Protein AF-A0A932HSG9-F1 (afdb_monomer)

Sequence (70 aa):
MTKEKYLSEKPNHIAHCPSCRGVILRDAQFESGKASFIMRCPHCRHDIEVRVAGNTVTVKEAPAPAAKQP

Structure (mmCIF, N/CA/C/O backbone):
data_AF-A0A932HSG9-F1
#
_entry.id   AF-A0A932HSG9-F1
#
loop_
_atom_site.group_PDB
_atom_site.id
_atom_site.type_symbol
_atom_site.label_atom_id
_atom_site.label_alt_id
_atom_site.label_comp_id
_atom_site.label_asym_id
_atom_site.label_entity_id
_atom_site.label_seq_id
_atom_site.pdbx_PDB_ins_code
_atom_site.Cartn_x
_atom_site.Cartn_y
_atom_site.Cartn_z
_atom_site.occupancy
_atom_site.B_iso_or_equiv
_atom_site.auth_seq_id
_atom_site.auth_comp_id
_atom_site.auth_asym_id
_atom_site.auth_atom_id
_atom_site.pdbx_PDB_model_num
ATOM 1 N N . MET A 1 1 ? -1.550 18.075 -13.586 1.00 31.86 1 MET A N 1
ATOM 2 C CA . MET A 1 1 ? -2.704 17.325 -13.044 1.00 31.86 1 MET A CA 1
ATOM 3 C C . MET A 1 1 ? -2.177 16.295 -12.055 1.00 31.86 1 MET A C 1
ATOM 5 O O . MET A 1 1 ? -1.749 15.223 -12.462 1.00 31.86 1 MET A O 1
ATOM 9 N N . THR A 1 2 ? -2.102 16.649 -10.775 1.00 37.09 2 THR A N 1
ATOM 10 C CA . THR A 1 2 ? -1.693 15.751 -9.687 1.00 37.09 2 THR A CA 1
ATOM 11 C C . THR A 1 2 ? -2.796 14.712 -9.480 1.00 37.09 2 THR A C 1
ATOM 13 O O . THR A 1 2 ? -3.869 15.029 -8.976 1.00 37.09 2 THR A O 1
ATOM 16 N N . LYS A 1 3 ? -2.575 13.474 -9.945 1.00 37.28 3 LYS A N 1
ATOM 17 C CA . LYS A 1 3 ? -3.473 12.332 -9.703 1.00 37.28 3 LYS A CA 1
ATOM 18 C C . LYS A 1 3 ? -3.320 11.883 -8.253 1.00 37.28 3 LYS A C 1
ATOM 20 O O . LYS A 1 3 ? -2.666 10.888 -7.956 1.00 37.28 3 LYS A O 1
ATOM 25 N N . GLU A 1 4 ? -3.877 12.660 -7.343 1.00 50.88 4 GLU A N 1
ATOM 26 C CA . GLU A 1 4 ? -3.945 12.294 -5.940 1.00 50.88 4 GLU A CA 1
ATOM 27 C C . GLU A 1 4 ? -5.218 11.487 -5.671 1.00 50.88 4 GLU A C 1
ATOM 29 O O . GLU A 1 4 ? -6.304 11.852 -6.112 1.00 50.88 4 GLU A O 1
ATOM 34 N N . LYS A 1 5 ? -5.038 10.429 -4.873 1.00 48.75 5 LYS A N 1
ATOM 35 C CA . LYS A 1 5 ? -6.048 9.694 -4.096 1.00 48.75 5 LYS A CA 1
ATOM 36 C C . LYS A 1 5 ? -6.835 8.600 -4.823 1.00 48.75 5 LYS A C 1
ATOM 38 O O . LYS A 1 5 ? -7.902 8.813 -5.381 1.00 48.75 5 LYS A O 1
ATOM 43 N N . TYR A 1 6 ? -6.368 7.369 -4.618 1.00 52.59 6 TYR A N 1
ATOM 44 C CA . TYR A 1 6 ? -7.261 6.232 -4.387 1.00 52.59 6 TYR A CA 1
ATOM 45 C C . TYR A 1 6 ? -7.345 6.024 -2.871 1.00 52.59 6 TYR A C 1
ATOM 47 O O . TYR A 1 6 ? -6.645 5.183 -2.316 1.00 52.59 6 TYR A O 1
ATOM 55 N N . LEU A 1 7 ? -8.129 6.871 -2.195 1.00 45.28 7 LEU A N 1
ATOM 56 C CA . LEU A 1 7 ? -8.590 6.589 -0.837 1.00 45.28 7 LEU A CA 1
ATOM 57 C C . LEU A 1 7 ? -9.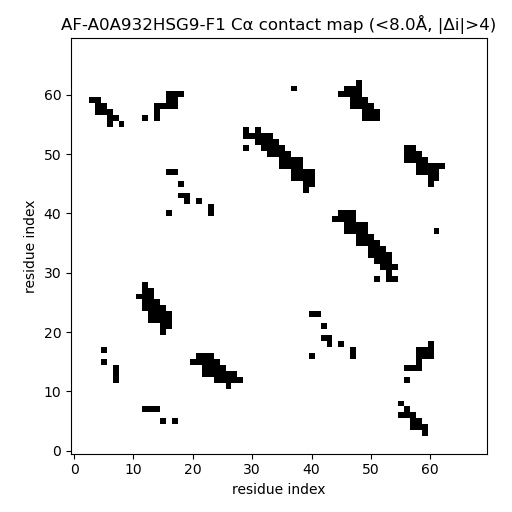752 5.598 -0.966 1.00 45.28 7 LEU A C 1
ATOM 59 O O . LEU A 1 7 ? -10.776 5.934 -1.558 1.00 45.28 7 LEU A O 1
ATOM 63 N N . SER A 1 8 ? -9.624 4.398 -0.404 1.00 45.53 8 SER A N 1
ATOM 64 C CA . SER A 1 8 ? -10.823 3.656 -0.012 1.00 45.53 8 SER A CA 1
ATOM 65 C C . SER A 1 8 ? -11.311 4.268 1.297 1.00 45.53 8 SER A C 1
ATOM 67 O O . SER A 1 8 ? -10.792 3.957 2.359 1.00 45.53 8 SER A O 1
ATOM 69 N N . GLU A 1 9 ? -12.314 5.144 1.220 1.00 46.03 9 GLU A N 1
ATOM 70 C CA . GLU A 1 9 ? -13.088 5.628 2.381 1.00 46.03 9 GLU A CA 1
ATOM 71 C C . GLU A 1 9 ? -14.050 4.549 2.921 1.00 46.03 9 GLU A C 1
ATOM 73 O O . GLU A 1 9 ? -14.835 4.785 3.836 1.00 46.03 9 GLU A O 1
ATOM 78 N N . LYS A 1 10 ? -14.017 3.345 2.337 1.00 43.53 10 LYS A N 1
ATOM 79 C CA . LYS A 1 10 ? -14.796 2.191 2.781 1.00 43.53 10 LYS A CA 1
ATOM 80 C C . LYS A 1 10 ? -13.971 1.359 3.768 1.00 43.53 10 LYS A C 1
ATOM 82 O O . LYS A 1 10 ? -12.776 1.197 3.540 1.00 43.53 10 LYS A O 1
ATOM 87 N N . PRO A 1 11 ? -14.603 0.709 4.763 1.00 51.50 11 PRO A N 1
ATOM 88 C CA . PRO A 1 11 ? -13.948 -0.217 5.703 1.00 51.50 11 PRO A CA 1
ATOM 89 C C . PRO A 1 11 ? -13.321 -1.458 5.035 1.00 51.50 11 PRO A C 1
ATOM 91 O O . PRO A 1 11 ? -12.769 -2.326 5.706 1.00 51.50 11 PRO A O 1
ATOM 94 N N . ASN A 1 12 ? -13.391 -1.555 3.707 1.00 52.09 12 ASN A N 1
ATOM 95 C CA . ASN A 1 12 ? -12.676 -2.554 2.940 1.00 52.09 12 ASN A CA 1
ATOM 96 C C . ASN A 1 12 ? -11.220 -2.101 2.816 1.00 52.09 12 ASN A C 1
ATOM 98 O O . ASN A 1 12 ? -10.896 -1.273 1.964 1.00 52.09 12 ASN A O 1
ATOM 102 N N . HIS A 1 13 ? -10.361 -2.667 3.668 1.00 68.50 13 HIS A N 1
ATOM 103 C CA . HIS A 1 13 ? -8.901 -2.516 3.713 1.00 68.50 13 HIS A CA 1
ATOM 104 C C . HIS A 1 13 ? -8.208 -3.090 2.459 1.00 68.50 13 HIS A C 1
ATOM 106 O O . HIS A 1 13 ? -7.296 -3.915 2.543 1.00 68.50 13 HIS A O 1
ATOM 112 N N . ILE A 1 14 ? -8.686 -2.699 1.278 1.00 79.44 14 ILE A N 1
ATOM 113 C CA . ILE A 1 14 ? -8.158 -3.097 -0.019 1.00 79.44 14 ILE A CA 1
ATOM 114 C C . ILE A 1 14 ? -7.436 -1.894 -0.610 1.00 79.44 14 ILE A C 1
ATOM 116 O O . ILE A 1 14 ? -8.045 -0.854 -0.868 1.00 79.44 14 ILE A O 1
ATOM 120 N N . ALA A 1 15 ? -6.138 -2.049 -0.849 1.00 84.62 15 ALA A N 1
ATOM 121 C CA . ALA A 1 15 ? -5.335 -1.064 -1.554 1.00 84.62 15 ALA A CA 1
ATOM 122 C C . ALA A 1 15 ? -4.903 -1.614 -2.911 1.00 84.62 15 ALA A C 1
ATOM 124 O O . ALA A 1 15 ? -4.604 -2.802 -3.058 1.00 84.62 15 ALA A O 1
ATOM 125 N N . HIS A 1 16 ? -4.849 -0.732 -3.904 1.00 89.31 16 HIS A N 1
ATOM 126 C CA . HIS A 1 16 ? -4.518 -1.076 -5.281 1.00 89.31 16 HIS A CA 1
ATOM 127 C C . HIS A 1 16 ? -3.240 -0.374 -5.724 1.00 89.31 16 HIS A C 1
ATOM 129 O O . HIS A 1 16 ? -2.977 0.770 -5.354 1.00 89.31 16 HIS A O 1
ATOM 135 N N . CYS A 1 17 ? -2.474 -1.041 -6.582 1.00 89.44 17 CYS A N 1
ATOM 136 C CA . CYS A 1 17 ? -1.366 -0.411 -7.277 1.00 89.44 17 CYS A CA 1
ATOM 137 C C . CYS A 1 17 ? -1.899 0.699 -8.210 1.00 89.44 17 CYS A C 1
ATOM 139 O O . C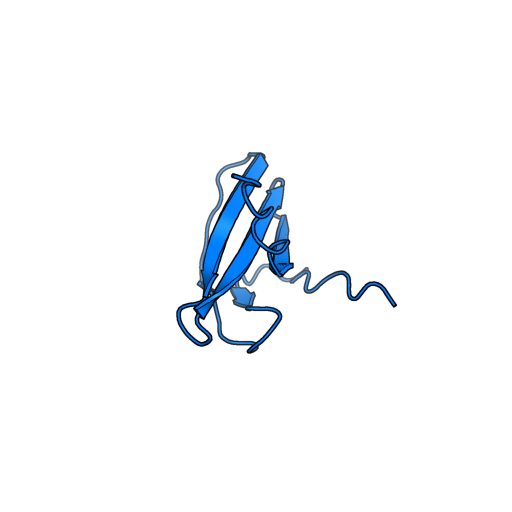YS A 1 17 ? -2.788 0.429 -9.025 1.00 89.44 17 CYS A O 1
ATOM 141 N N . PRO A 1 18 ? -1.357 1.926 -8.152 1.00 88.19 18 PRO A N 1
ATOM 142 C CA . PRO A 1 18 ? -1.781 3.024 -9.021 1.00 88.19 18 PRO A CA 1
ATOM 143 C C . PRO A 1 18 ? -1.481 2.771 -10.505 1.00 88.19 18 PRO A C 1
ATOM 145 O O . PRO A 1 18 ? -2.273 3.194 -11.346 1.00 88.19 18 PRO A O 1
ATOM 148 N N . SER A 1 19 ? -0.403 2.045 -10.831 1.00 87.75 19 SER A N 1
ATOM 149 C CA . SER A 1 19 ? 0.002 1.800 -12.222 1.00 87.75 19 SER A CA 1
ATOM 150 C C . SER A 1 19 ? -0.812 0.686 -12.893 1.00 87.75 19 SER A C 1
ATOM 152 O O . SER A 1 19 ? -1.263 0.854 -14.019 1.00 87.75 19 SER A O 1
ATOM 154 N N . CYS A 1 20 ? -1.036 -0.451 -12.217 1.00 90.81 20 CYS A N 1
ATOM 155 C CA . CYS A 1 20 ? -1.680 -1.632 -12.828 1.00 90.81 20 CYS A CA 1
ATOM 156 C C . CYS A 1 20 ? -3.043 -2.018 -12.242 1.00 90.81 20 CYS A C 1
ATOM 158 O O . CYS A 1 20 ? -3.648 -2.975 -12.713 1.00 90.81 20 CYS A O 1
ATOM 160 N N . ARG A 1 21 ? -3.524 -1.324 -11.202 1.00 89.31 21 ARG A N 1
ATOM 161 C CA . ARG A 1 21 ? -4.787 -1.618 -10.490 1.00 89.31 21 ARG A CA 1
ATOM 162 C C . ARG A 1 21 ? -4.858 -2.959 -9.758 1.00 89.31 21 ARG A C 1
ATOM 164 O O . ARG A 1 21 ? -5.856 -3.212 -9.086 1.00 89.31 21 ARG A O 1
ATOM 171 N N . GLY A 1 22 ? -3.809 -3.778 -9.806 1.00 88.88 22 GLY A N 1
ATOM 172 C CA . GLY A 1 22 ? -3.724 -5.014 -9.031 1.00 88.88 22 GLY A CA 1
ATOM 173 C C . GLY A 1 22 ? -3.788 -4.756 -7.522 1.00 88.88 22 GLY A C 1
ATOM 174 O O . GLY A 1 22 ? -3.284 -3.740 -7.037 1.00 88.88 22 GLY A O 1
ATOM 175 N N . VAL A 1 23 ? -4.422 -5.668 -6.786 1.00 89.88 23 VAL A N 1
ATOM 176 C CA . VAL A 1 23 ? -4.599 -5.578 -5.327 1.00 89.88 23 VAL A CA 1
ATOM 177 C C . VAL A 1 23 ? -3.264 -5.820 -4.625 1.00 89.88 23 VAL A C 1
ATOM 179 O O . VAL A 1 23 ? -2.664 -6.873 -4.788 1.00 89.88 23 VAL A O 1
ATOM 182 N N . ILE A 1 24 ? -2.791 -4.859 -3.840 1.00 89.25 24 ILE A N 1
ATOM 183 C CA . ILE A 1 24 ? -1.495 -4.938 -3.138 1.00 89.25 24 ILE A CA 1
ATOM 184 C C . ILE A 1 24 ? -1.644 -5.164 -1.637 1.00 89.25 24 ILE A C 1
ATOM 186 O O . ILE A 1 24 ? -0.758 -5.739 -1.019 1.00 89.25 24 ILE A O 1
ATOM 190 N N . LEU A 1 25 ? -2.761 -4.727 -1.063 1.00 84.69 25 LEU A N 1
ATOM 191 C CA . LEU A 1 25 ? -3.126 -4.981 0.321 1.00 84.69 25 LEU A CA 1
ATOM 192 C C . LEU A 1 25 ? -4.569 -5.451 0.308 1.00 84.69 25 LEU A C 1
ATOM 194 O O . LEU A 1 25 ? -5.409 -4.839 -0.352 1.00 84.69 25 LEU A O 1
ATOM 198 N N . ARG A 1 26 ? -4.834 -6.538 1.018 1.00 84.00 26 ARG A N 1
ATOM 199 C CA . ARG A 1 26 ? -6.167 -7.073 1.256 1.00 84.00 26 ARG A CA 1
ATOM 200 C C . ARG A 1 26 ? -6.222 -7.453 2.727 1.00 84.00 26 ARG A C 1
ATOM 202 O O . ARG A 1 26 ? -5.288 -8.089 3.203 1.00 84.00 26 ARG A O 1
ATOM 209 N N . ASP A 1 27 ? -7.268 -7.020 3.424 1.00 77.94 27 ASP A N 1
ATOM 210 C CA . ASP A 1 27 ? -7.468 -7.302 4.853 1.00 77.94 27 ASP A CA 1
ATOM 211 C C . ASP A 1 27 ? -6.315 -6.802 5.750 1.00 77.94 27 ASP A C 1
ATOM 213 O O . ASP A 1 27 ? -6.061 -7.336 6.828 1.00 77.94 27 ASP A O 1
ATOM 217 N N . ALA A 1 28 ? -5.606 -5.754 5.311 1.00 74.06 28 ALA A N 1
ATOM 218 C CA . ALA A 1 28 ? -4.500 -5.188 6.070 1.00 74.06 28 ALA A CA 1
ATOM 219 C C . ALA A 1 28 ? -5.020 -4.420 7.292 1.00 74.06 28 ALA A C 1
ATOM 221 O O . ALA A 1 28 ? -5.740 -3.430 7.152 1.00 74.06 28 ALA A O 1
ATOM 222 N N . GLN A 1 29 ? -4.621 -4.868 8.481 1.00 73.31 29 GLN A N 1
ATOM 223 C CA . GLN A 1 29 ? -4.876 -4.178 9.740 1.00 73.31 29 GLN A CA 1
ATOM 224 C C . GLN A 1 29 ? -3.619 -3.433 10.166 1.00 73.31 29 GLN A C 1
ATOM 226 O O . GLN A 1 29 ? -2.527 -3.998 10.209 1.00 73.31 29 GLN A O 1
ATOM 231 N N . PHE A 1 30 ? -3.788 -2.157 10.481 1.00 73.94 30 PHE A N 1
ATOM 232 C CA . PHE A 1 30 ? -2.726 -1.324 11.011 1.00 73.94 30 PHE A CA 1
ATOM 233 C C . PHE A 1 30 ? -3.132 -0.902 12.414 1.00 73.94 30 PHE A C 1
ATOM 235 O O . PHE A 1 30 ? -4.147 -0.226 12.586 1.00 73.94 30 PHE A O 1
ATOM 242 N N . GLU A 1 31 ? -2.364 -1.320 13.417 1.00 72.06 31 GLU A N 1
ATOM 243 C CA . GLU A 1 31 ? -2.539 -0.797 14.767 1.00 72.06 31 GLU A CA 1
ATOM 244 C C . GLU A 1 31 ? -2.176 0.690 14.778 1.00 72.06 31 GLU A C 1
ATOM 246 O O . GLU A 1 31 ? -1.219 1.110 14.122 1.00 72.06 31 GLU A O 1
ATOM 251 N N . SER A 1 32 ? -2.995 1.485 15.472 1.00 65.12 32 SER A N 1
ATOM 252 C CA . SER A 1 32 ? -2.954 2.948 15.511 1.00 65.12 32 SER A CA 1
ATOM 253 C C . SER A 1 32 ? -1.530 3.506 15.465 1.00 65.12 32 SER A C 1
ATOM 255 O O . SER A 1 32 ? -0.780 3.439 16.434 1.00 65.12 32 SER A O 1
ATOM 257 N N . GLY A 1 33 ? -1.166 4.086 14.320 1.00 77.94 33 GLY A N 1
ATOM 258 C CA . GLY A 1 33 ? 0.185 4.567 14.075 1.00 77.94 33 GLY A CA 1
ATOM 259 C C . GLY A 1 33 ? 0.320 5.327 12.760 1.00 77.94 33 GLY A C 1
ATOM 260 O O . GLY A 1 33 ? -0.628 5.464 11.979 1.00 77.94 33 GLY A O 1
ATOM 261 N N . LYS A 1 34 ? 1.524 5.858 12.532 1.00 85.94 34 LYS A N 1
ATOM 262 C CA . LYS A 1 34 ? 1.938 6.429 11.249 1.00 85.94 34 LYS A CA 1
ATOM 263 C C . LYS A 1 34 ? 3.073 5.579 10.699 1.00 85.94 34 LYS A C 1
ATOM 265 O O . LYS A 1 34 ? 4.104 5.454 11.352 1.00 85.94 34 LYS A O 1
ATOM 270 N N . ALA A 1 35 ? 2.894 5.029 9.506 1.00 85.50 35 ALA A N 1
ATOM 271 C CA . ALA A 1 35 ? 3.929 4.276 8.808 1.00 85.50 35 ALA A CA 1
ATOM 272 C C . ALA A 1 35 ? 4.026 4.745 7.356 1.00 85.50 35 ALA A C 1
ATOM 274 O O . ALA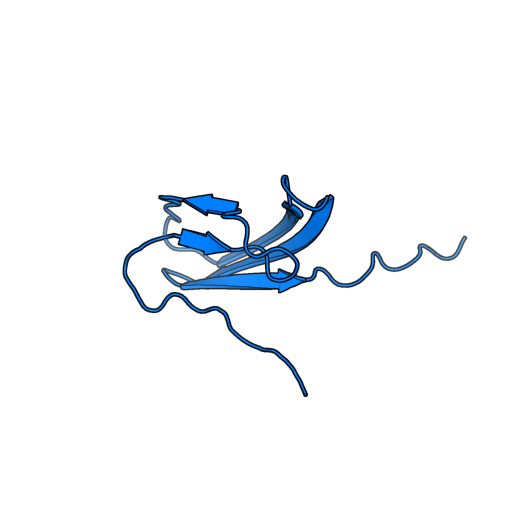 A 1 35 ? 3.026 5.108 6.737 1.00 85.50 35 ALA A O 1
ATOM 275 N N . SER A 1 36 ? 5.238 4.746 6.809 1.00 88.50 36 SER A N 1
ATOM 276 C CA . SER A 1 36 ? 5.487 5.025 5.397 1.00 88.50 36 SER A CA 1
ATOM 277 C C . SER A 1 36 ? 6.579 4.091 4.910 1.00 88.50 36 SER A C 1
ATOM 279 O O . SER A 1 36 ? 7.655 4.054 5.501 1.00 88.50 36 SER A O 1
ATOM 281 N N . PHE A 1 37 ? 6.315 3.349 3.842 1.00 88.88 37 PHE A N 1
ATOM 282 C CA . PHE A 1 37 ? 7.288 2.434 3.255 1.00 88.88 37 PHE A CA 1
ATOM 283 C C . PHE A 1 37 ? 7.129 2.356 1.738 1.00 88.88 37 PHE A C 1
ATOM 285 O O . PHE A 1 37 ? 6.062 2.635 1.189 1.00 88.88 37 PHE A O 1
ATOM 292 N N . ILE A 1 38 ? 8.215 1.981 1.065 1.00 91.38 38 ILE A N 1
ATOM 293 C CA . ILE A 1 38 ? 8.211 1.670 -0.364 1.00 91.38 38 ILE A CA 1
ATOM 294 C C . ILE A 1 38 ? 8.171 0.151 -0.502 1.00 91.38 38 ILE A C 1
ATOM 296 O O . ILE A 1 38 ? 8.943 -0.556 0.142 1.00 91.38 38 ILE A O 1
ATOM 300 N N . MET A 1 39 ? 7.278 -0.348 -1.349 1.00 90.44 39 MET A N 1
ATOM 301 C CA . MET A 1 39 ? 7.231 -1.754 -1.735 1.00 90.44 39 MET A CA 1
ATOM 302 C C . MET A 1 39 ? 7.199 -1.876 -3.254 1.00 90.44 39 MET A C 1
ATOM 304 O O . MET A 1 39 ? 6.791 -0.955 -3.957 1.00 90.44 39 MET A O 1
ATOM 308 N N . ARG A 1 40 ? 7.594 -3.036 -3.771 1.00 92.50 40 ARG A N 1
ATOM 309 C CA . ARG A 1 40 ? 7.477 -3.341 -5.195 1.00 92.50 40 ARG A CA 1
ATOM 310 C C . ARG A 1 40 ? 6.160 -4.064 -5.459 1.00 92.50 40 ARG A C 1
ATOM 312 O O . ARG A 1 40 ? 5.858 -5.062 -4.809 1.00 92.50 40 AR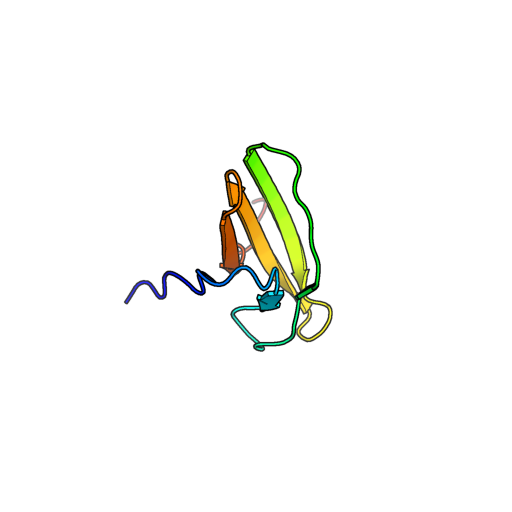G A O 1
ATOM 319 N N . CYS A 1 41 ? 5.370 -3.576 -6.414 1.00 90.12 41 CYS A N 1
ATOM 320 C CA . CYS A 1 41 ? 4.115 -4.221 -6.794 1.00 90.12 41 CYS A CA 1
ATOM 321 C C . CYS A 1 41 ? 4.381 -5.621 -7.387 1.00 90.12 41 CYS A C 1
ATOM 323 O O . CYS A 1 41 ? 5.153 -5.722 -8.345 1.00 90.12 41 CYS A O 1
ATOM 325 N N . PRO A 1 42 ? 3.716 -6.691 -6.910 1.00 89.94 42 PRO A N 1
ATOM 326 C CA . PRO A 1 42 ? 3.925 -8.045 -7.430 1.00 89.94 42 PRO A CA 1
ATOM 327 C C . PRO A 1 42 ? 3.419 -8.233 -8.872 1.00 89.94 42 PRO A C 1
ATOM 329 O O . PRO A 1 42 ? 3.905 -9.109 -9.576 1.00 89.94 42 PRO A O 1
ATOM 332 N N . HIS A 1 43 ? 2.484 -7.397 -9.340 1.00 91.69 43 HIS A N 1
ATOM 333 C CA . HIS A 1 43 ? 1.892 -7.514 -10.680 1.00 91.69 43 HIS A CA 1
ATOM 334 C C . HIS A 1 43 ? 2.729 -6.837 -11.768 1.00 91.69 43 HIS A C 1
ATOM 336 O O . HIS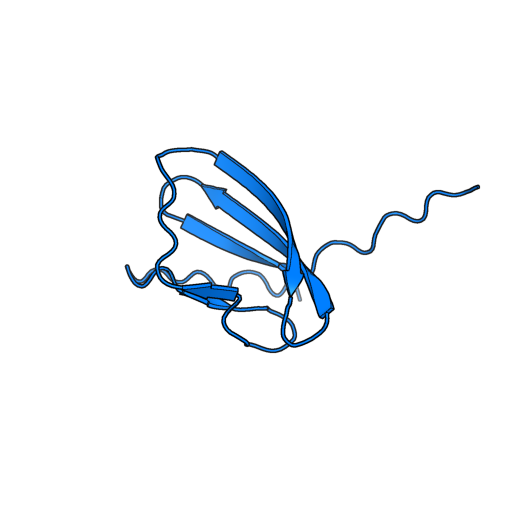 A 1 43 ? 2.975 -7.413 -12.822 1.00 91.69 43 HIS A O 1
ATOM 342 N N . CYS A 1 44 ? 3.152 -5.591 -11.527 1.00 92.00 44 CYS A N 1
ATOM 343 C CA . CYS A 1 44 ? 3.812 -4.759 -12.538 1.00 92.00 44 CYS A CA 1
ATOM 344 C C . CYS A 1 44 ? 5.257 -4.391 -12.197 1.00 92.00 44 CYS A C 1
ATOM 346 O O . CYS A 1 44 ? 5.885 -3.664 -12.963 1.00 92.00 44 CYS A O 1
ATOM 348 N N . ARG A 1 45 ? 5.777 -4.842 -11.047 1.00 90.94 45 ARG A N 1
ATOM 349 C CA . ARG A 1 45 ? 7.144 -4.580 -10.563 1.00 90.94 45 ARG A CA 1
ATOM 350 C C . ARG A 1 45 ? 7.523 -3.101 -10.414 1.00 90.94 45 ARG A C 1
ATOM 352 O O . ARG A 1 45 ? 8.693 -2.807 -10.198 1.00 90.94 45 ARG A O 1
ATOM 359 N N . HIS A 1 46 ? 6.553 -2.190 -10.481 1.00 88.56 46 HIS A N 1
ATOM 360 C CA . HIS A 1 46 ? 6.770 -0.780 -10.173 1.00 88.56 46 HIS A CA 1
ATOM 361 C C . HIS A 1 46 ? 6.875 -0.588 -8.665 1.00 88.56 46 HIS A C 1
ATOM 363 O O . HIS A 1 46 ? 6.161 -1.241 -7.894 1.00 88.56 46 HIS A O 1
ATOM 369 N N . ASP A 1 47 ? 7.750 0.323 -8.267 1.00 91.94 47 ASP A N 1
ATOM 370 C CA . ASP A 1 47 ? 7.896 0.710 -6.875 1.00 91.94 47 ASP A CA 1
ATOM 371 C C . ASP A 1 47 ? 6.751 1.664 -6.504 1.00 91.94 47 ASP A C 1
ATOM 373 O O . ASP A 1 47 ? 6.387 2.577 -7.250 1.00 91.94 47 ASP A O 1
ATOM 377 N N . ILE A 1 48 ? 6.130 1.412 -5.357 1.00 90.69 48 ILE A N 1
ATOM 378 C CA . ILE A 1 48 ? 4.957 2.128 -4.860 1.00 90.69 48 ILE A CA 1
ATOM 379 C C . ILE A 1 48 ? 5.196 2.550 -3.412 1.00 90.69 48 ILE A C 1
ATOM 381 O O . ILE A 1 48 ? 5.743 1.793 -2.612 1.00 90.69 48 ILE A O 1
ATOM 385 N N . GLU A 1 49 ? 4.787 3.768 -3.072 1.00 90.94 49 GLU A N 1
ATOM 386 C CA . GLU A 1 49 ? 4.839 4.286 -1.708 1.00 90.94 49 GLU A CA 1
ATOM 387 C C . GLU A 1 49 ? 3.482 4.069 -1.032 1.00 90.94 49 GLU A C 1
ATOM 389 O O . GLU A 1 49 ? 2.443 4.508 -1.536 1.00 90.94 49 GLU A O 1
ATOM 394 N N . VAL A 1 50 ? 3.505 3.410 0.125 1.00 88.00 50 VAL A N 1
ATOM 395 C CA . VAL A 1 50 ? 2.345 3.181 0.985 1.00 88.00 50 VAL A CA 1
ATOM 396 C C . VAL A 1 50 ? 2.494 4.040 2.234 1.00 88.00 50 VAL A C 1
ATOM 398 O O . VAL A 1 50 ? 3.510 3.970 2.926 1.00 88.00 50 VAL A O 1
ATOM 401 N N . ARG A 1 51 ? 1.470 4.840 2.535 1.00 88.62 51 ARG A N 1
ATOM 402 C CA . ARG A 1 51 ? 1.355 5.622 3.769 1.00 88.62 51 ARG A CA 1
ATOM 403 C C . ARG A 1 51 ? 0.147 5.176 4.562 1.00 88.62 51 ARG A C 1
ATOM 405 O O . ARG A 1 51 ? -0.955 5.099 4.027 1.00 88.62 51 ARG A O 1
ATOM 412 N N . VAL A 1 52 ? 0.361 4.967 5.847 1.00 86.50 52 VAL A N 1
ATOM 413 C CA . VAL A 1 52 ? -0.661 4.610 6.821 1.00 86.50 52 VAL A CA 1
ATOM 414 C C . VAL A 1 52 ? -0.735 5.735 7.842 1.00 86.50 52 VAL A C 1
ATOM 416 O O . VAL A 1 52 ? 0.291 6.140 8.390 1.00 86.50 52 VAL A O 1
ATOM 419 N N . ALA A 1 53 ? -1.933 6.260 8.078 1.00 85.38 53 ALA A N 1
ATOM 420 C CA . ALA A 1 53 ? -2.202 7.269 9.094 1.00 85.38 53 ALA A CA 1
ATOM 421 C C . ALA A 1 53 ? -3.526 6.943 9.795 1.00 85.38 53 ALA A C 1
ATOM 423 O O . ALA A 1 53 ? -4.605 7.193 9.250 1.00 85.38 53 ALA A O 1
ATOM 424 N N . GLY A 1 54 ? -3.441 6.356 10.993 1.00 80.31 54 GLY A N 1
ATOM 425 C CA . GLY A 1 54 ? -4.613 5.786 11.663 1.00 80.31 54 GLY A CA 1
ATOM 426 C C . GLY A 1 54 ? -5.243 4.696 10.790 1.00 80.31 54 GLY A C 1
ATOM 427 O O . GLY A 1 54 ? -4.539 3.821 10.298 1.00 80.31 54 GLY A O 1
ATOM 428 N N . ASN A 1 55 ? -6.545 4.796 10.524 1.00 75.19 55 ASN A N 1
ATOM 429 C CA . ASN A 1 55 ? -7.278 3.862 9.660 1.00 75.19 55 ASN A CA 1
ATOM 430 C C . ASN A 1 55 ? -7.205 4.206 8.160 1.00 75.19 55 ASN A C 1
ATOM 432 O O . ASN A 1 55 ? -7.869 3.565 7.349 1.00 75.19 55 ASN A O 1
ATOM 436 N N . THR A 1 56 ? -6.435 5.226 7.770 1.00 79.12 56 THR A N 1
ATOM 437 C CA . THR A 1 56 ? -6.324 5.643 6.366 1.00 79.12 56 THR A CA 1
ATOM 438 C C . THR A 1 56 ? -5.068 5.066 5.725 1.00 79.12 56 THR A C 1
ATOM 440 O O . THR A 1 56 ? -3.958 5.308 6.201 1.00 79.12 56 THR A O 1
ATOM 443 N N . VAL A 1 57 ? -5.238 4.378 4.592 1.00 82.62 57 VAL A N 1
ATOM 444 C CA . VAL A 1 57 ? -4.141 3.903 3.738 1.00 82.62 57 VAL A CA 1
ATOM 445 C C . VAL A 1 57 ? -4.133 4.705 2.442 1.00 82.62 57 VAL A C 1
ATOM 447 O O . VAL A 1 57 ? -5.138 4.796 1.741 1.00 82.62 57 VAL A O 1
ATOM 450 N N . THR A 1 58 ? -2.988 5.291 2.113 1.00 86.75 58 THR A N 1
ATOM 451 C CA . THR A 1 58 ? -2.754 6.004 0.855 1.00 86.75 58 THR A CA 1
ATOM 452 C C . THR A 1 58 ? -1.663 5.298 0.071 1.00 86.75 58 THR A C 1
ATOM 454 O O . THR A 1 58 ? -0.611 4.982 0.621 1.00 86.75 58 THR A O 1
ATOM 457 N N . VAL A 1 59 ? -1.893 5.090 -1.225 1.00 87.50 59 VAL A N 1
ATOM 458 C CA . VAL A 1 59 ? -0.922 4.467 -2.129 1.00 87.50 59 VAL A CA 1
ATOM 459 C C . VAL A 1 59 ? -0.681 5.379 -3.318 1.00 87.50 59 VAL A C 1
ATOM 461 O O . VAL A 1 59 ? -1.625 5.881 -3.929 1.00 87.50 59 VAL A O 1
ATOM 464 N N . LYS A 1 60 ? 0.590 5.580 -3.652 1.0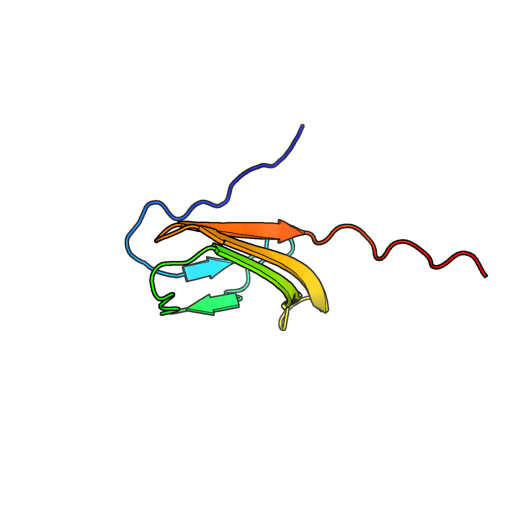0 89.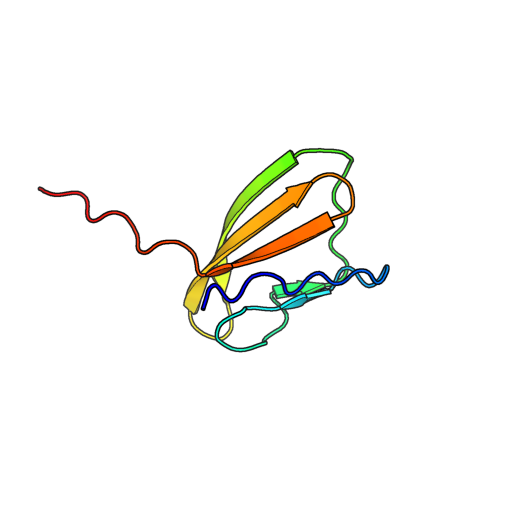31 60 LYS A N 1
ATOM 465 C CA . LYS A 1 60 ? 1.025 6.335 -4.829 1.00 89.31 60 LYS A CA 1
ATOM 466 C C . LYS A 1 60 ? 2.243 5.671 -5.466 1.00 89.31 60 LYS A C 1
ATOM 468 O O . LYS A 1 60 ? 2.864 4.796 -4.868 1.00 89.31 60 LYS A O 1
ATOM 473 N N . GLU A 1 61 ? 2.567 6.067 -6.690 1.00 86.31 61 GLU A N 1
ATOM 474 C CA . GLU A 1 61 ? 3.812 5.639 -7.330 1.00 86.31 61 GLU A CA 1
ATOM 475 C C . GLU A 1 61 ? 4.989 6.160 -6.502 1.00 86.31 61 GLU A C 1
ATOM 477 O O . GLU A 1 61 ? 4.959 7.301 -6.024 1.00 86.31 61 GLU A O 1
ATOM 482 N N . ALA A 1 62 ? 5.984 5.304 -6.258 1.00 83.50 62 ALA A N 1
ATOM 483 C CA . ALA A 1 62 ? 7.173 5.742 -5.553 1.00 83.50 62 ALA A CA 1
ATOM 484 C C . ALA A 1 62 ? 7.892 6.785 -6.420 1.00 83.50 62 ALA A C 1
ATOM 486 O O . ALA A 1 62 ? 7.915 6.652 -7.649 1.00 83.50 62 ALA A O 1
ATOM 487 N N . PRO A 1 63 ? 8.484 7.826 -5.811 1.00 73.88 63 PRO A N 1
ATOM 488 C CA . PRO A 1 63 ? 9.408 8.667 -6.551 1.00 73.88 63 PRO A CA 1
ATOM 489 C C . PRO A 1 63 ? 10.497 7.769 -7.144 1.00 73.88 63 PRO A C 1
ATOM 491 O O . PRO A 1 63 ? 10.940 6.823 -6.484 1.00 73.88 63 PRO A O 1
ATOM 494 N N . ALA A 1 64 ? 10.906 8.049 -8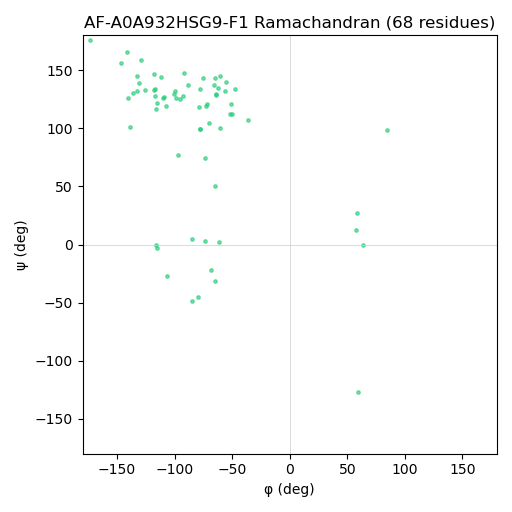.387 1.00 67.06 64 ALA A N 1
ATOM 495 C CA . ALA A 1 64 ? 12.042 7.360 -8.989 1.00 67.06 64 ALA A CA 1
ATOM 496 C C . ALA A 1 64 ? 13.191 7.358 -7.970 1.00 67.06 64 ALA A C 1
ATOM 498 O O . ALA A 1 64 ? 13.412 8.402 -7.340 1.00 67.06 64 ALA A O 1
ATOM 499 N N . PRO A 1 65 ? 13.873 6.215 -7.748 1.00 61.25 65 PRO A N 1
ATOM 500 C CA . PRO A 1 65 ? 14.979 6.175 -6.808 1.00 61.25 65 PRO A CA 1
ATOM 501 C C . PRO A 1 65 ? 15.912 7.316 -7.185 1.00 61.25 65 PRO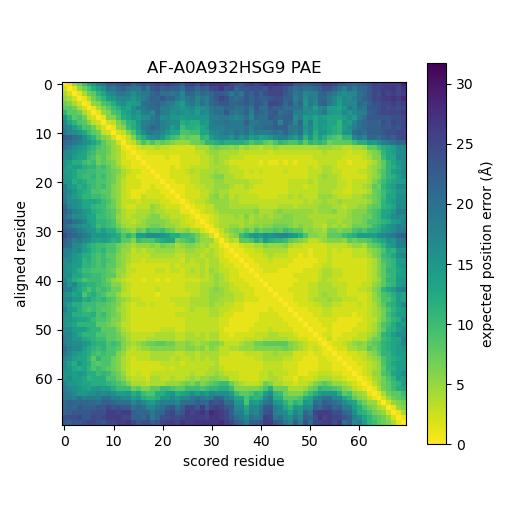 A C 1
ATOM 503 O O . PRO A 1 65 ? 16.331 7.399 -8.341 1.00 61.25 65 PRO A O 1
ATOM 506 N N . ALA A 1 66 ? 16.149 8.235 -6.242 1.00 54.78 66 ALA A N 1
ATOM 507 C CA . ALA A 1 66 ? 17.115 9.300 -6.437 1.00 54.78 66 ALA A CA 1
ATOM 508 C C . ALA A 1 66 ? 18.387 8.612 -6.918 1.00 54.78 66 ALA A C 1
ATOM 510 O O . ALA A 1 66 ? 18.950 7.788 -6.190 1.00 54.78 66 ALA A O 1
ATOM 511 N N . ALA A 1 67 ? 18.751 8.856 -8.180 1.00 51.03 67 ALA A N 1
ATOM 512 C CA . ALA A 1 67 ? 19.982 8.347 -8.735 1.00 51.03 67 ALA A CA 1
ATOM 513 C C . ALA A 1 67 ? 21.057 8.767 -7.740 1.00 51.03 67 ALA A C 1
ATOM 515 O O . ALA A 1 67 ? 21.264 9.963 -7.530 1.00 51.03 67 ALA A O 1
ATOM 516 N N . LYS A 1 68 ? 21.665 7.797 -7.051 1.00 46.69 68 LYS A N 1
ATOM 517 C CA . LYS A 1 68 ? 22.898 8.073 -6.331 1.00 46.69 68 LYS A CA 1
ATOM 518 C C . LYS A 1 68 ? 23.860 8.519 -7.423 1.00 46.69 68 LYS A C 1
ATOM 520 O O . LYS A 1 68 ? 24.297 7.687 -8.217 1.00 46.69 68 LYS A O 1
ATOM 525 N N . GLN A 1 69 ? 24.050 9.832 -7.552 1.00 48.06 69 GLN A N 1
ATOM 526 C CA . GLN A 1 69 ? 25.124 10.371 -8.369 1.00 48.06 69 GLN A CA 1
ATOM 527 C C . GLN A 1 69 ? 26.423 9.756 -7.823 1.00 48.06 69 GLN A C 1
ATOM 529 O O . GLN A 1 69 ? 26.545 9.656 -6.597 1.00 48.06 69 GLN A O 1
ATOM 534 N N . PRO A 1 70 ? 27.286 9.229 -8.708 1.00 58.72 70 PRO A N 1
ATOM 535 C CA . PRO A 1 70 ? 28.501 8.520 -8.319 1.00 58.72 70 PRO A CA 1
ATOM 536 C C . PRO A 1 70 ? 29.461 9.400 -7.517 1.00 58.72 70 PRO A C 1
ATOM 538 O O . PRO A 1 70 ? 29.447 10.636 -7.721 1.00 58.72 70 PRO A O 1
#

Solvent-accessible surface area (backbone atoms only — not comparable to full-atom values): 4564 Å² total; per-residue (Å²): 134,86,90,75,77,67,63,60,91,51,96,59,42,55,41,51,40,76,88,75,62,48,78,76,38,70,79,62,83,66,76,85,45,76,51,74,50,77,47,66,40,91,86,76,65,48,54,28,32,41,37,35,52,48,95,45,60,43,53,41,72,38,76,76,77,77,74,77,75,129

Radius of gyration: 12.82 Å; Cα contacts (8 Å, |Δi|>4): 123; chains: 1; bounding box: 43×25×29 Å

Nearest PDB structures (foldseek):
  3c2w-assembly4_B  TM=4.837E-01  e=4.246E+00  Pseudomonas aeruginosa
  3nhq-assembly1_B  TM=4.152E-01  e=4.246E+00  Pseudomonas aeruginosa
  3nhq-assembly2_D  TM=4.419E-01  e=4.505E+00  Pseudomonas aeruginosa

Mean predicted aligned error: 8.84 Å

Foldseek 3Di:
DPPFDPKPPDLFQWDAAPPPRHTDDGPDDDDADWDWDWDQDPPPRFIKIWIDHGSIITIDGDDDPPPPPD

Secondary structure (DSSP, 8-state):
---------SS---EE-TTT--EEESS----SSEEEEEEE-TTT--EEEEEEETTEEEEEEPPPP-----

pLDDT: mean 75.16, std 17.53, range [31.86, 92.5]